Protein AF-A0A959KPF7-F1 (afdb_monomer)

Foldseek 3Di:
DDDDDDDDPDPPVPDDPDALQVVVVHHFQDADPLPDPQFPSWTQHNVRHTGGHGADPQPQPDGPVRDQAPNAHDFQCADPPVDPVDPRWGQHSVRDTDDALQNVVSHHFFDADPQPDPQFPRWTQHNVRHTGGDGAQQQPQPDGPRRAPDNHDHHPPDDDD

Sequence (161 aa):
AATLAPEICVEYDLDPPVFDCPLLFANIGDPCDDGDPCTTNDVVQADCSCAGTFQDSDSDGTCDVLDVCPGSPEPGMPCDDGNPGTTGETVQPDCSCALYDCPVLQLDIGDPCDDGDPCTINDVVQANCNCAGTLQDSDGDGVCDADDLCPGGPEPGTPCD

Structure (mmCIF, N/CA/C/O backbone):
data_AF-A0A959KPF7-F1
#
_entry.id   AF-A0A959KPF7-F1
#
loop_
_atom_site.group_PDB
_atom_site.id
_atom_site.type_symbol
_atom_site.label_atom_id
_atom_site.label_alt_id
_atom_site.label_comp_id
_atom_site.label_asym_id
_atom_site.label_entity_id
_atom_site.label_seq_id
_atom_site.pdbx_PDB_ins_code
_atom_site.Cartn_x
_atom_site.Cartn_y
_atom_site.Cartn_z
_atom_site.occupancy
_atom_site.B_iso_or_equiv
_atom_site.auth_seq_id
_atom_site.auth_comp_id
_atom_site.auth_asym_id
_atom_site.auth_atom_id
_atom_site.pdbx_PDB_model_num
ATOM 1 N N . ALA A 1 1 ? 17.327 11.663 -90.878 1.00 48.88 1 ALA A N 1
ATOM 2 C CA . ALA A 1 1 ? 17.910 12.230 -89.650 1.00 48.88 1 ALA A CA 1
ATOM 3 C C . ALA A 1 1 ? 17.064 11.750 -88.481 1.00 48.88 1 ALA A C 1
ATOM 5 O O . ALA A 1 1 ? 15.945 12.217 -88.335 1.00 48.88 1 ALA A O 1
ATOM 6 N N . ALA A 1 2 ? 17.537 10.741 -87.750 1.00 49.94 2 ALA A N 1
ATOM 7 C CA . ALA A 1 2 ? 16.908 10.281 -86.517 1.00 49.94 2 ALA A CA 1
ATOM 8 C C . ALA A 1 2 ? 17.754 10.834 -85.369 1.00 49.94 2 ALA A C 1
ATOM 10 O O . ALA A 1 2 ? 18.914 10.457 -85.220 1.00 49.94 2 ALA A O 1
ATOM 11 N N . THR A 1 3 ? 17.216 11.808 -84.643 1.00 54.91 3 THR A N 1
ATOM 12 C CA . THR A 1 3 ? 17.849 12.371 -83.451 1.00 54.91 3 THR A CA 1
ATOM 13 C C . THR A 1 3 ? 17.470 11.482 -82.273 1.00 54.91 3 THR A C 1
ATOM 15 O O . THR A 1 3 ? 16.307 11.459 -81.875 1.00 54.91 3 THR A O 1
ATOM 18 N N . LEU A 1 4 ? 18.428 10.710 -81.762 1.00 60.56 4 LEU A N 1
ATOM 19 C CA . LEU A 1 4 ? 18.267 9.949 -80.525 1.00 60.56 4 LEU A CA 1
ATOM 20 C C . LEU A 1 4 ? 18.189 10.936 -79.352 1.00 60.56 4 LEU A C 1
ATOM 22 O O . LEU A 1 4 ? 19.038 11.820 -79.231 1.00 60.56 4 LEU A O 1
ATOM 26 N N . ALA A 1 5 ? 17.143 10.812 -78.535 1.00 65.88 5 ALA A N 1
ATOM 27 C CA . ALA A 1 5 ? 17.029 11.517 -77.262 1.00 65.88 5 ALA A CA 1
ATOM 28 C C . ALA A 1 5 ? 18.100 10.994 -76.281 1.00 65.88 5 ALA A C 1
ATOM 30 O O . ALA A 1 5 ? 18.495 9.832 -76.400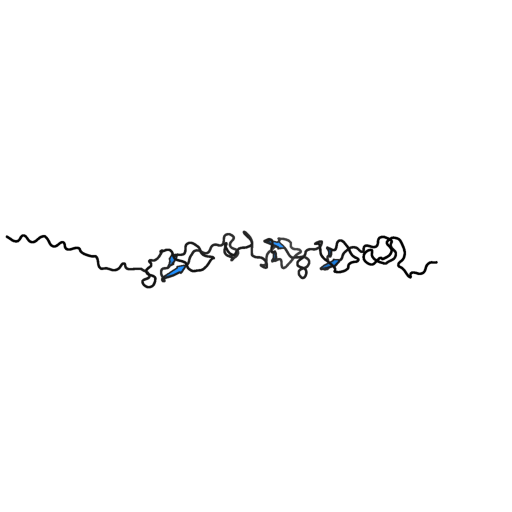 1.00 65.88 5 ALA A O 1
ATOM 31 N N . PRO A 1 6 ? 18.591 11.819 -75.338 1.00 67.38 6 PRO A N 1
ATOM 32 C CA . PRO A 1 6 ? 19.617 11.389 -74.397 1.00 67.38 6 PRO A CA 1
ATOM 33 C C . PRO A 1 6 ? 19.038 10.349 -73.431 1.00 67.38 6 PRO A C 1
ATOM 35 O O . PRO A 1 6 ? 17.998 10.588 -72.816 1.00 67.38 6 PRO A O 1
ATOM 38 N N . GLU A 1 7 ? 19.707 9.203 -73.296 1.00 68.69 7 GLU A N 1
ATOM 39 C CA . GLU A 1 7 ? 19.420 8.257 -72.219 1.00 68.69 7 GLU A CA 1
ATOM 40 C C . GLU A 1 7 ? 19.822 8.898 -70.887 1.00 68.69 7 GLU A C 1
ATOM 42 O O . GLU A 1 7 ? 20.990 9.204 -70.646 1.00 68.69 7 GLU A O 1
ATOM 47 N N . ILE A 1 8 ? 18.827 9.155 -70.040 1.00 69.62 8 ILE A N 1
ATOM 48 C CA . ILE A 1 8 ? 19.036 9.545 -68.649 1.00 69.62 8 ILE A CA 1
ATOM 49 C C . ILE A 1 8 ? 19.412 8.272 -67.887 1.00 69.62 8 ILE A C 1
ATOM 51 O O . ILE A 1 8 ? 18.564 7.410 -67.658 1.00 69.62 8 ILE A O 1
ATOM 55 N N . CYS A 1 9 ? 20.677 8.161 -67.487 1.00 62.31 9 CYS A N 1
ATOM 56 C CA . CYS A 1 9 ? 21.100 7.202 -66.474 1.00 62.31 9 CYS A CA 1
ATOM 57 C C . CYS A 1 9 ? 20.608 7.712 -65.116 1.00 62.31 9 CYS A C 1
ATOM 59 O O . CYS A 1 9 ? 21.180 8.648 -64.560 1.00 62.31 9 CYS A O 1
ATOM 61 N N . VAL A 1 10 ? 19.525 7.135 -64.601 1.00 69.75 10 VAL A N 1
ATOM 62 C CA . VAL A 1 10 ? 19.167 7.291 -63.190 1.00 69.75 10 VAL A CA 1
ATOM 63 C C . VAL A 1 10 ? 19.976 6.239 -62.435 1.00 69.75 10 VAL A C 1
ATOM 65 O O . VAL A 1 10 ? 19.695 5.048 -62.561 1.00 69.75 10 VAL A O 1
ATOM 68 N N . GLU A 1 11 ? 21.016 6.652 -61.710 1.00 70.19 11 GLU A N 1
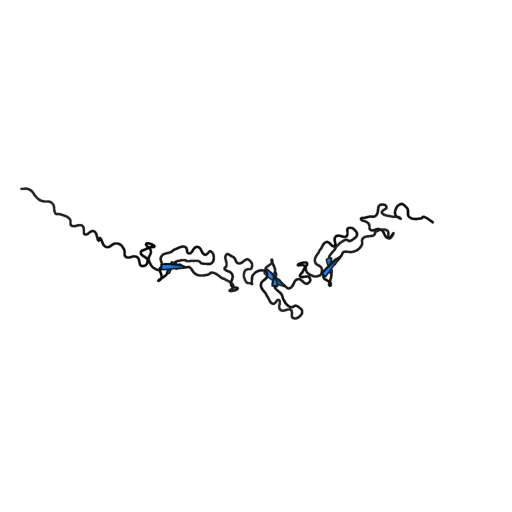ATOM 69 C CA . GLU A 1 11 ? 21.603 5.812 -60.661 1.00 70.19 11 GLU A CA 1
ATOM 70 C C . GLU A 1 11 ? 20.544 5.676 -59.567 1.00 70.19 11 GLU A C 1
ATOM 72 O O . GLU A 1 11 ? 20.315 6.585 -58.772 1.00 70.19 11 GLU A O 1
ATOM 77 N N . TYR A 1 12 ? 19.823 4.559 -59.590 1.00 65.00 12 TYR A N 1
ATOM 78 C CA . TYR A 1 12 ? 19.126 4.097 -58.405 1.00 65.00 12 TYR A CA 1
ATOM 79 C C . TYR A 1 12 ? 20.212 3.567 -57.480 1.00 65.00 12 TYR A C 1
ATOM 81 O O . TYR A 1 12 ? 20.865 2.580 -57.809 1.00 65.00 12 TYR A O 1
ATOM 89 N N . ASP A 1 13 ? 20.446 4.266 -56.377 1.00 69.69 13 ASP A N 1
ATOM 90 C CA . ASP A 1 13 ? 21.281 3.769 -55.292 1.00 69.69 13 ASP A CA 1
ATOM 91 C C . ASP A 1 13 ? 20.597 2.507 -54.735 1.00 69.69 13 ASP A C 1
ATOM 93 O O . ASP A 1 13 ? 19.528 2.581 -54.125 1.00 69.69 13 ASP A O 1
ATOM 97 N N . LEU A 1 14 ? 21.112 1.334 -55.117 1.00 67.56 14 LEU A N 1
ATOM 98 C CA . LEU A 1 14 ? 20.533 0.020 -54.812 1.00 67.56 14 LEU A CA 1
ATOM 99 C C . LEU A 1 14 ? 21.043 -0.544 -53.484 1.00 67.56 14 LEU A C 1
ATOM 101 O O . LEU A 1 14 ? 20.737 -1.697 -53.173 1.00 67.56 14 LEU A O 1
ATOM 105 N N . ASP A 1 15 ? 21.802 0.231 -52.712 1.00 74.56 15 ASP A N 1
ATOM 106 C CA . ASP A 1 15 ? 22.256 -0.209 -51.405 1.00 74.56 15 ASP A CA 1
ATOM 107 C C . ASP A 1 15 ? 21.070 -0.127 -50.426 1.00 74.56 15 ASP A C 1
ATOM 109 O O . ASP A 1 15 ? 20.569 0.965 -50.134 1.00 74.56 15 ASP A O 1
ATOM 113 N N . PRO A 1 16 ? 20.541 -1.272 -49.944 1.00 72.69 16 PRO A N 1
ATOM 114 C CA . PRO A 1 16 ? 19.477 -1.246 -48.955 1.00 72.69 16 PRO A CA 1
ATOM 115 C C . PRO A 1 16 ? 19.987 -0.521 -47.702 1.00 72.69 16 PRO A C 1
ATOM 117 O O . PRO A 1 16 ? 21.151 -0.712 -47.333 1.00 72.69 16 PRO A O 1
ATOM 120 N N . PRO A 1 17 ? 19.147 0.288 -47.029 1.00 74.94 17 PRO A N 1
ATOM 121 C CA . PRO A 1 17 ? 19.550 0.952 -45.797 1.00 74.94 17 PRO A CA 1
ATOM 122 C C . PRO A 1 17 ? 20.068 -0.099 -44.809 1.00 74.94 17 PRO A C 1
ATOM 124 O O . PRO A 1 17 ? 19.380 -1.075 -44.500 1.00 74.94 17 PRO A O 1
ATOM 127 N N . VAL A 1 18 ? 21.317 0.069 -44.374 1.00 85.56 18 VAL A N 1
ATOM 128 C CA . VAL A 1 18 ? 21.953 -0.826 -43.407 1.00 85.56 18 VAL A CA 1
ATOM 129 C C . VAL A 1 18 ? 21.407 -0.466 -42.034 1.00 85.56 18 VAL A C 1
ATOM 131 O O . VAL A 1 18 ? 21.762 0.569 -41.484 1.00 85.56 18 VAL A O 1
ATOM 134 N N . PHE A 1 19 ? 20.523 -1.310 -41.513 1.00 91.94 19 PHE A N 1
ATOM 135 C CA . PHE A 1 19 ? 20.031 -1.217 -40.143 1.00 91.94 19 PHE A CA 1
ATOM 136 C C . PHE A 1 19 ? 21.042 -1.834 -39.179 1.00 91.94 19 PHE A C 1
ATOM 138 O O . PHE A 1 19 ? 21.556 -2.924 -39.450 1.00 91.94 19 PHE A O 1
ATOM 145 N N . ASP A 1 20 ? 21.267 -1.189 -38.034 1.00 93.88 20 ASP A N 1
ATOM 146 C CA . ASP A 1 20 ? 22.080 -1.764 -36.952 1.00 93.88 20 ASP A CA 1
ATOM 147 C C . ASP A 1 20 ? 21.480 -3.083 -36.438 1.00 93.88 20 ASP A C 1
ATOM 149 O O . ASP A 1 20 ? 22.210 -4.007 -36.076 1.00 93.88 20 ASP A O 1
ATOM 153 N N . CYS A 1 21 ? 20.144 -3.195 -36.488 1.00 94.81 21 CYS A N 1
ATOM 154 C CA . CYS A 1 21 ? 19.374 -4.374 -36.106 1.00 94.81 21 CYS A CA 1
ATOM 155 C C . CYS A 1 21 ? 18.547 -4.907 -37.292 1.00 94.81 21 CYS A C 1
ATOM 157 O O . CYS A 1 21 ? 17.342 -4.651 -37.389 1.00 94.81 21 CYS A O 1
ATOM 159 N N . PRO A 1 22 ? 19.157 -5.702 -38.199 1.00 91.81 22 PRO A N 1
ATOM 160 C CA . PRO A 1 22 ? 18.532 -6.103 -39.463 1.00 91.81 22 PRO A CA 1
ATOM 161 C C . PRO A 1 22 ? 17.240 -6.910 -39.320 1.00 91.81 22 PRO A C 1
ATOM 163 O O . PRO A 1 22 ? 16.378 -6.841 -40.189 1.00 91.81 22 PRO A O 1
ATOM 166 N N . LEU A 1 23 ? 17.099 -7.686 -38.239 1.00 91.25 23 LEU A N 1
ATOM 167 C CA . LEU A 1 23 ? 15.901 -8.496 -37.991 1.00 91.25 23 LEU A CA 1
ATOM 168 C C . LEU A 1 23 ? 14.712 -7.668 -37.484 1.00 91.25 23 LEU A C 1
ATOM 170 O O . LEU A 1 23 ? 13.573 -8.101 -37.644 1.00 91.25 23 LEU A O 1
ATOM 174 N N . LEU A 1 24 ? 14.974 -6.500 -36.891 1.00 90.62 24 LEU A N 1
ATOM 175 C CA . LEU A 1 24 ? 13.954 -5.560 -36.418 1.00 90.62 24 LEU A CA 1
ATOM 176 C C . LEU A 1 24 ? 13.645 -4.471 -37.454 1.00 90.62 24 LEU A C 1
ATOM 178 O O . LEU A 1 24 ? 12.668 -3.750 -37.286 1.00 90.62 24 LEU A O 1
ATOM 182 N N . PHE A 1 25 ? 14.457 -4.354 -38.513 1.00 92.81 25 PHE A N 1
ATOM 183 C CA . PHE A 1 25 ? 14.430 -3.218 -39.443 1.00 92.81 25 PHE A CA 1
ATOM 184 C C . PHE A 1 25 ? 14.516 -1.867 -38.706 1.00 92.81 25 PHE A C 1
ATOM 186 O O . PHE A 1 25 ? 13.806 -0.923 -39.047 1.00 92.81 25 PHE A O 1
ATOM 193 N N . ALA A 1 26 ? 15.377 -1.803 -37.682 1.00 94.69 26 ALA A N 1
ATOM 194 C CA . ALA A 1 26 ? 15.554 -0.651 -36.797 1.00 94.69 26 ALA A CA 1
ATOM 195 C C . ALA A 1 26 ? 17.044 -0.353 -36.545 1.00 94.69 26 ALA A C 1
ATOM 197 O O . ALA A 1 26 ? 17.903 -1.231 -36.690 1.00 94.69 26 ALA A O 1
ATOM 198 N N . ASN A 1 27 ? 17.344 0.887 -36.174 1.00 95.56 27 ASN A N 1
ATOM 199 C CA . ASN A 1 27 ? 18.671 1.374 -35.800 1.00 95.56 27 ASN A CA 1
ATOM 200 C C . ASN A 1 27 ? 18.789 1.518 -34.282 1.00 95.56 27 ASN A C 1
ATOM 202 O O . ASN A 1 27 ? 17.786 1.603 -33.574 1.00 95.56 27 ASN A O 1
ATOM 206 N N . ILE A 1 28 ? 20.020 1.584 -33.777 1.00 96.44 28 ILE A N 1
ATOM 207 C CA . ILE A 1 28 ? 20.255 1.841 -32.352 1.00 96.44 28 ILE A CA 1
ATOM 208 C C . ILE A 1 28 ? 19.729 3.238 -31.999 1.00 96.44 28 ILE A C 1
ATOM 210 O O . ILE A 1 28 ? 20.048 4.223 -32.667 1.00 96.44 28 ILE A O 1
ATOM 214 N N . GLY A 1 29 ? 18.949 3.325 -30.922 1.00 95.50 29 GLY A N 1
ATOM 215 C CA . GLY A 1 29 ? 18.287 4.558 -30.496 1.00 95.50 29 GLY A CA 1
ATOM 216 C C . GLY A 1 29 ? 16.921 4.806 -31.140 1.00 95.50 29 GLY A C 1
ATOM 217 O O . GLY A 1 29 ? 16.263 5.776 -30.761 1.00 95.50 29 GLY A O 1
ATOM 218 N N . ASP A 1 30 ? 16.474 3.956 -32.072 1.00 97.44 30 ASP A N 1
ATOM 219 C CA . ASP A 1 30 ? 15.097 4.022 -32.564 1.00 97.44 30 ASP A CA 1
ATOM 220 C C . ASP A 1 30 ? 14.117 3.693 -31.422 1.00 97.44 30 ASP A C 1
ATOM 222 O O . ASP A 1 30 ? 14.420 2.822 -30.596 1.00 97.44 30 ASP A O 1
ATOM 226 N N . PRO A 1 31 ? 12.951 4.367 -31.360 1.00 97.31 31 PRO A N 1
ATOM 227 C CA . PRO A 1 31 ? 11.941 4.077 -30.355 1.00 97.31 31 PRO A CA 1
ATOM 228 C C . PRO A 1 31 ? 11.380 2.670 -30.560 1.00 97.31 31 PRO A C 1
ATOM 230 O O . PRO A 1 31 ? 11.084 2.258 -31.686 1.00 97.31 31 PRO A O 1
ATOM 233 N N . CYS A 1 32 ? 11.197 1.953 -29.462 1.00 97.56 32 CYS A N 1
ATOM 234 C CA . CYS A 1 32 ? 10.562 0.642 -29.435 1.00 97.56 32 CYS A CA 1
ATOM 235 C C . CYS A 1 32 ? 9.625 0.542 -28.216 1.00 97.56 32 CYS A C 1
ATOM 237 O O . CYS A 1 32 ? 9.324 1.561 -27.605 1.00 97.56 32 CYS A O 1
ATOM 239 N N . ASP A 1 33 ? 9.086 -0.644 -27.944 1.00 95.94 33 ASP A N 1
ATOM 240 C CA . ASP A 1 33 ? 8.264 -0.952 -26.766 1.00 95.94 33 ASP A CA 1
ATOM 241 C C . ASP A 1 33 ? 8.794 -2.280 -26.210 1.00 95.94 33 ASP A C 1
ATOM 243 O O . ASP A 1 33 ? 8.802 -3.288 -26.933 1.00 95.94 33 ASP A O 1
ATOM 247 N N . ASP A 1 34 ? 9.341 -2.262 -24.993 1.00 95.94 34 ASP A N 1
ATOM 248 C CA . ASP A 1 34 ? 9.881 -3.461 -24.336 1.00 95.94 34 ASP A CA 1
ATOM 249 C C . ASP A 1 34 ? 8.793 -4.275 -23.605 1.00 95.94 34 ASP A C 1
ATOM 251 O O . ASP A 1 34 ? 9.036 -5.413 -23.187 1.00 95.94 34 ASP A O 1
ATOM 255 N N . GLY A 1 35 ? 7.570 -3.738 -23.545 1.00 96.06 35 GLY A N 1
ATOM 256 C CA . GLY A 1 35 ? 6.406 -4.319 -22.892 1.00 96.06 35 GLY A CA 1
ATOM 257 C C . GLY A 1 35 ? 6.420 -4.222 -21.366 1.00 96.06 35 GLY A C 1
ATOM 258 O O . GLY A 1 35 ? 5.501 -4.759 -20.738 1.00 96.06 35 GLY A O 1
ATOM 259 N N . ASP A 1 36 ? 7.429 -3.587 -20.766 1.00 96.44 36 ASP A N 1
ATOM 260 C CA . ASP A 1 36 ? 7.514 -3.361 -19.329 1.00 96.44 36 ASP A CA 1
ATOM 261 C C . ASP A 1 36 ? 6.810 -2.038 -18.970 1.00 96.44 36 ASP A C 1
ATOM 263 O O . ASP A 1 36 ? 7.212 -0.964 -19.408 1.00 96.44 36 ASP A O 1
ATOM 267 N N . PRO A 1 37 ? 5.732 -2.058 -18.165 1.00 96.56 37 PRO A N 1
ATOM 268 C CA . PRO A 1 37 ? 5.059 -0.824 -17.769 1.00 96.56 37 PRO A CA 1
ATOM 269 C C . PRO A 1 37 ? 5.929 0.080 -16.878 1.00 96.56 37 PRO A C 1
ATOM 271 O O . PRO A 1 37 ? 5.621 1.264 -16.745 1.00 96.56 37 PRO A O 1
ATOM 274 N N . CYS A 1 38 ? 6.981 -0.455 -16.251 1.00 97.06 38 CYS A N 1
ATOM 275 C CA . CYS A 1 38 ? 7.858 0.287 -15.350 1.00 97.06 38 CYS A CA 1
ATOM 276 C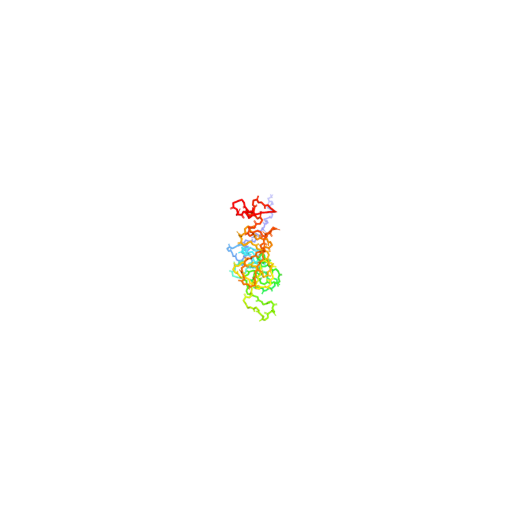 C . CYS A 1 38 ? 8.935 1.117 -16.068 1.00 97.06 38 CYS A C 1
ATOM 278 O O . CYS A 1 38 ? 9.649 1.888 -15.416 1.00 97.06 38 CYS A O 1
ATOM 280 N N . THR A 1 39 ? 9.094 0.966 -17.383 1.00 97.00 39 THR A N 1
ATOM 281 C CA . THR A 1 39 ? 10.086 1.688 -18.181 1.00 97.00 39 THR A CA 1
ATOM 282 C C . THR A 1 39 ? 9.435 2.781 -19.029 1.00 97.00 39 THR A C 1
ATOM 284 O O . THR A 1 39 ? 8.255 2.755 -19.374 1.00 97.00 39 THR A O 1
ATOM 287 N N . THR A 1 40 ? 10.205 3.834 -19.314 1.00 97.00 40 THR A N 1
ATOM 288 C CA . THR A 1 40 ? 9.821 4.865 -20.286 1.00 97.00 40 THR A CA 1
ATOM 289 C C . THR A 1 40 ? 10.969 5.172 -21.237 1.00 97.00 40 THR A C 1
ATOM 291 O O . THR A 1 40 ? 12.140 4.974 -20.907 1.00 97.00 40 THR A O 1
ATOM 294 N N . ASN A 1 41 ? 10.640 5.769 -22.387 1.00 96.62 41 ASN A N 1
ATOM 295 C CA . ASN A 1 41 ? 11.601 6.124 -23.435 1.00 96.62 41 ASN A CA 1
ATOM 296 C C . ASN A 1 41 ? 12.387 4.909 -23.951 1.00 96.62 41 ASN A C 1
ATOM 298 O O . ASN A 1 41 ? 13.613 4.965 -24.062 1.00 96.62 41 ASN A O 1
ATOM 302 N N . ASP A 1 42 ? 11.677 3.827 -24.256 1.00 98.31 42 ASP A N 1
ATOM 303 C CA . ASP A 1 42 ? 12.291 2.587 -24.709 1.00 98.31 42 ASP A CA 1
ATOM 304 C C . ASP A 1 42 ? 12.967 2.773 -26.062 1.00 98.31 42 ASP A C 1
ATOM 306 O O . ASP A 1 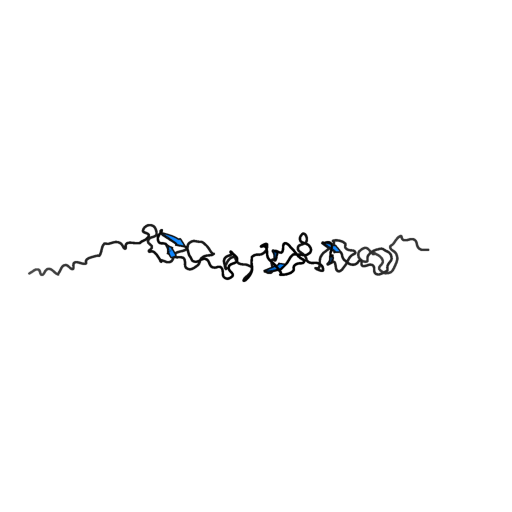42 ? 12.405 3.337 -27.011 1.00 98.31 42 ASP A O 1
ATOM 310 N N . VAL A 1 43 ? 14.204 2.292 -26.141 1.00 98.12 43 VAL A N 1
ATOM 311 C CA . VAL A 1 43 ? 15.041 2.412 -27.329 1.00 98.12 43 VAL A CA 1
ATOM 312 C C . VAL A 1 43 ? 15.714 1.095 -27.672 1.00 98.12 43 VAL A C 1
ATOM 314 O O . VAL A 1 43 ? 16.031 0.272 -26.810 1.00 98.12 43 VAL A O 1
ATOM 317 N N . VAL A 1 44 ? 15.971 0.914 -28.966 1.00 97.94 44 VAL A N 1
ATOM 318 C CA . VAL A 1 44 ? 16.763 -0.211 -29.457 1.00 97.94 44 VAL A CA 1
ATOM 319 C C . VAL A 1 44 ? 18.205 -0.060 -28.970 1.00 97.94 44 VAL A C 1
ATOM 321 O O . VAL A 1 44 ? 18.880 0.933 -29.260 1.00 97.94 44 VAL A O 1
ATOM 324 N N . GLN A 1 45 ? 18.682 -1.060 -28.235 1.00 97.12 45 GLN A N 1
ATOM 325 C CA . GLN A 1 45 ? 20.024 -1.111 -27.666 1.00 97.12 45 GLN A CA 1
ATOM 326 C C . GLN A 1 45 ? 21.061 -1.649 -28.664 1.00 97.12 45 GLN A C 1
ATOM 328 O O . GLN A 1 45 ? 20.736 -2.172 -29.729 1.00 97.12 45 GLN A O 1
ATOM 333 N N . ALA A 1 46 ? 22.345 -1.568 -28.299 1.00 96.19 46 ALA A N 1
ATOM 334 C CA . ALA A 1 46 ? 23.458 -2.050 -29.126 1.00 96.19 46 ALA A CA 1
ATOM 335 C C . ALA A 1 46 ? 23.445 -3.570 -29.378 1.00 96.19 46 ALA A C 1
ATOM 337 O O . ALA A 1 46 ? 24.084 -4.048 -30.313 1.00 96.19 46 ALA A O 1
ATOM 338 N N . ASP A 1 47 ? 22.740 -4.329 -28.539 1.00 96.44 47 ASP A N 1
ATOM 339 C CA . ASP A 1 47 ? 22.513 -5.765 -28.700 1.00 96.44 47 ASP A CA 1
ATOM 340 C C . ASP A 1 47 ? 21.175 -6.091 -29.391 1.00 96.44 47 ASP A C 1
ATOM 342 O O . ASP A 1 47 ? 20.783 -7.257 -29.456 1.00 96.44 47 ASP A O 1
ATOM 346 N N . CYS A 1 48 ? 20.491 -5.074 -29.926 1.00 96.12 48 CYS A N 1
ATOM 347 C CA . CYS A 1 48 ? 19.181 -5.156 -30.567 1.00 96.12 48 CYS A CA 1
ATOM 348 C C . CYS A 1 48 ? 18.021 -5.581 -29.659 1.00 96.12 48 CYS A C 1
ATOM 350 O O . CYS A 1 48 ? 16.945 -5.906 -30.167 1.00 96.12 48 CYS A O 1
ATOM 352 N N . SER A 1 49 ? 18.204 -5.569 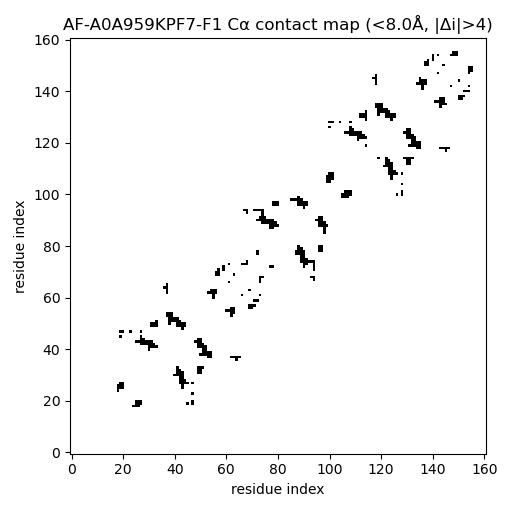-28.337 1.00 96.69 49 SER A N 1
ATOM 353 C CA . SER A 1 49 ? 17.079 -5.606 -27.404 1.00 96.69 49 SER A CA 1
ATOM 354 C C . SER A 1 49 ? 16.356 -4.255 -27.371 1.00 96.69 49 SER A C 1
ATOM 356 O O . SER A 1 49 ? 16.914 -3.230 -27.767 1.00 96.69 49 SER A O 1
ATOM 358 N N . CYS A 1 50 ? 15.108 -4.260 -26.912 1.00 97.81 50 CYS A N 1
ATOM 359 C CA . CYS A 1 50 ? 14.394 -3.045 -26.546 1.00 97.81 50 CYS A CA 1
ATOM 360 C C . CYS A 1 50 ? 14.460 -2.899 -25.026 1.00 97.81 50 CYS A C 1
ATOM 362 O O . CYS A 1 50 ? 14.224 -3.886 -24.328 1.00 97.81 50 CYS A O 1
ATOM 364 N N . ALA A 1 51 ? 14.819 -1.718 -24.534 1.00 97.94 51 ALA A N 1
ATOM 365 C CA . ALA A 1 51 ? 14.725 -1.400 -23.115 1.00 97.94 51 ALA A CA 1
ATOM 366 C C . ALA A 1 51 ? 14.525 0.100 -22.911 1.00 97.94 51 ALA A C 1
ATOM 368 O O . ALA A 1 51 ? 15.084 0.908 -23.662 1.00 97.94 51 ALA A O 1
ATOM 369 N N . GLY A 1 52 ? 13.783 0.463 -21.870 1.00 96.50 52 GLY A N 1
ATOM 370 C CA . GLY A 1 52 ? 13.643 1.845 -21.423 1.00 96.50 52 GLY A CA 1
ATOM 371 C C . GLY A 1 52 ? 14.354 2.178 -20.117 1.00 96.50 52 GLY A C 1
ATOM 372 O O . GLY A 1 52 ? 15.230 1.473 -19.615 1.00 96.50 52 GLY A O 1
ATOM 373 N N . THR A 1 53 ? 13.980 3.334 -19.579 1.00 96.00 53 THR A N 1
ATOM 374 C CA . THR A 1 53 ? 14.463 3.863 -18.303 1.00 96.00 53 THR A CA 1
ATOM 375 C C . THR A 1 53 ? 13.443 3.555 -17.219 1.00 96.00 53 THR A C 1
ATOM 377 O O . THR A 1 53 ? 12.316 4.042 -17.298 1.00 96.00 53 THR A O 1
ATOM 380 N N . PHE A 1 54 ? 13.843 2.798 -16.199 1.00 96.38 54 PHE A N 1
ATOM 381 C CA . PHE A 1 54 ? 13.014 2.517 -15.025 1.00 96.38 54 PHE A CA 1
ATOM 382 C C . PHE A 1 54 ? 12.616 3.814 -14.305 1.00 96.38 54 PHE A C 1
ATOM 384 O O . PHE A 1 54 ? 13.470 4.684 -14.105 1.00 96.38 54 PHE A O 1
ATOM 391 N N . GLN A 1 55 ? 11.334 3.960 -13.971 1.00 97.06 55 GLN A N 1
ATOM 392 C CA . GLN A 1 55 ? 10.803 5.116 -13.242 1.00 97.06 55 GLN A CA 1
ATOM 393 C C . GLN A 1 55 ? 10.438 4.708 -11.818 1.00 97.06 55 GLN A C 1
ATOM 395 O O . GLN A 1 55 ? 9.580 3.852 -11.641 1.00 97.06 55 GLN A O 1
ATOM 400 N N . ASP A 1 56 ? 11.100 5.320 -10.843 1.00 96.19 56 ASP A N 1
ATOM 401 C CA . ASP A 1 56 ? 10.902 5.104 -9.409 1.00 96.19 56 ASP A CA 1
ATOM 402 C C . ASP A 1 56 ? 11.300 6.406 -8.696 1.00 96.19 56 ASP A C 1
ATOM 404 O O . ASP A 1 56 ? 12.481 6.763 -8.577 1.00 96.19 56 ASP A O 1
ATOM 408 N N . SER A 1 57 ? 10.281 7.197 -8.378 1.00 96.06 57 SER A N 1
ATOM 409 C CA . SER A 1 57 ? 10.401 8.582 -7.937 1.00 96.06 57 SER A CA 1
ATOM 410 C C . SER A 1 57 ? 10.902 8.713 -6.501 1.00 96.06 57 SER A C 1
ATOM 412 O O . SER A 1 57 ? 11.527 9.729 -6.175 1.00 96.06 57 SER A O 1
ATOM 414 N N . ASP A 1 58 ? 10.653 7.723 -5.647 1.00 93.94 58 ASP A N 1
ATOM 415 C CA . ASP A 1 58 ? 11.031 7.734 -4.232 1.00 93.94 58 ASP A CA 1
ATOM 416 C C . ASP A 1 58 ? 12.090 6.684 -3.856 1.00 93.94 58 ASP A C 1
ATOM 418 O O . ASP A 1 58 ? 12.645 6.740 -2.754 1.00 93.94 58 ASP A O 1
ATOM 422 N N . SER A 1 59 ? 12.504 5.862 -4.823 1.00 94.75 59 SER A N 1
ATOM 423 C CA . SER A 1 59 ? 13.593 4.889 -4.725 1.00 94.75 59 SER A CA 1
ATOM 424 C C . SER A 1 59 ? 13.338 3.772 -3.713 1.00 94.75 59 SER A C 1
ATOM 426 O O . SER A 1 59 ? 14.287 3.304 -3.066 1.00 94.75 59 SER A O 1
ATOM 428 N N . ASP A 1 60 ? 12.085 3.351 -3.559 1.00 91.12 60 ASP A N 1
ATOM 429 C CA . ASP A 1 60 ? 11.701 2.260 -2.662 1.00 91.12 60 ASP A CA 1
ATOM 430 C C . ASP A 1 60 ? 11.770 0.863 -3.318 1.00 91.12 60 ASP A C 1
ATOM 432 O O . ASP A 1 60 ? 11.802 -0.158 -2.619 1.00 91.12 60 ASP A O 1
ATOM 436 N N . GLY A 1 61 ? 11.936 0.820 -4.645 1.00 92.19 61 GLY A N 1
ATOM 437 C CA . GLY A 1 61 ? 12.056 -0.397 -5.440 1.00 92.19 61 GLY A CA 1
ATOM 438 C C . GLY A 1 61 ? 10.803 -0.773 -6.231 1.00 92.19 61 GLY A C 1
ATOM 439 O O . GLY A 1 61 ? 10.862 -1.752 -6.989 1.00 92.19 61 GLY A O 1
ATOM 440 N N . THR A 1 62 ? 9.719 -0.013 -6.113 1.00 94.81 62 THR A N 1
ATOM 441 C CA . THR A 1 62 ? 8.517 -0.158 -6.931 1.00 94.81 62 THR A CA 1
ATOM 442 C C . THR A 1 62 ? 8.424 0.979 -7.931 1.00 94.81 62 THR A C 1
ATOM 444 O O . THR A 1 62 ? 8.788 2.119 -7.680 1.00 94.81 62 THR A O 1
ATOM 447 N N . CYS A 1 63 ? 7.993 0.654 -9.146 1.00 96.50 63 CYS A N 1
ATOM 448 C CA . CYS A 1 63 ? 7.950 1.651 -10.199 1.00 96.50 63 CYS A CA 1
ATOM 449 C C . CYS A 1 63 ? 6.717 2.550 -10.083 1.00 96.50 63 CYS A C 1
ATOM 451 O O . CYS A 1 63 ? 5.641 2.067 -9.736 1.00 96.50 63 CYS A O 1
ATOM 453 N N . ASP A 1 64 ? 6.834 3.811 -10.505 1.00 95.75 64 ASP A N 1
ATOM 454 C CA . ASP A 1 64 ? 5.807 4.859 -10.346 1.00 95.75 64 ASP A CA 1
ATOM 455 C C . ASP A 1 64 ? 4.387 4.455 -10.797 1.00 95.75 64 ASP A C 1
ATOM 457 O O . ASP A 1 64 ? 3.388 4.971 -10.302 1.00 95.75 64 ASP A O 1
ATOM 461 N N . VAL A 1 65 ? 4.264 3.569 -11.794 1.00 95.69 65 VAL A N 1
ATOM 462 C CA . VAL A 1 65 ? 2.958 3.122 -12.316 1.00 95.69 65 VAL A CA 1
ATOM 463 C C . VAL A 1 65 ? 2.310 2.018 -11.471 1.00 95.69 65 VAL A C 1
ATOM 465 O O . VAL A 1 65 ? 1.097 1.811 -11.557 1.00 95.69 65 VAL A O 1
ATOM 468 N N . LEU A 1 66 ? 3.110 1.288 -10.693 1.00 95.25 66 LEU A N 1
ATOM 469 C CA . LEU A 1 66 ? 2.672 0.252 -9.755 1.00 95.25 66 LEU A CA 1
ATOM 470 C C . LEU A 1 66 ? 2.719 0.729 -8.297 1.00 95.25 66 LEU A C 1
ATOM 472 O O . LEU A 1 66 ? 2.166 0.046 -7.436 1.00 95.25 66 LEU A O 1
ATOM 476 N N . ASP A 1 67 ? 3.339 1.880 -8.052 1.00 95.81 67 ASP A N 1
ATOM 477 C CA . ASP A 1 67 ? 3.445 2.526 -6.754 1.00 95.81 67 ASP A CA 1
ATOM 478 C C . ASP A 1 67 ? 2.059 2.994 -6.269 1.00 95.81 67 ASP A C 1
ATOM 480 O O . ASP A 1 67 ? 1.344 3.776 -6.910 1.00 95.81 67 ASP A O 1
ATOM 484 N N . VAL A 1 68 ? 1.658 2.448 -5.121 1.00 95.25 68 VAL A N 1
ATOM 485 C CA . VAL A 1 68 ? 0.419 2.803 -4.417 1.00 95.25 68 VAL A CA 1
ATOM 486 C C . VAL A 1 68 ? 0.670 3.892 -3.368 1.00 95.25 68 VAL A C 1
ATOM 488 O O . VAL A 1 68 ? -0.268 4.605 -3.000 1.00 95.25 68 VAL A O 1
ATOM 491 N N . CYS A 1 69 ? 1.911 4.033 -2.904 1.00 94.69 69 CYS A N 1
ATOM 492 C CA . CYS A 1 69 ? 2.330 4.841 -1.771 1.00 94.69 69 CYS A CA 1
ATOM 493 C C . CYS A 1 69 ? 3.434 5.857 -2.115 1.00 94.69 69 CYS A C 1
ATOM 495 O O . CYS A 1 69 ? 4.542 5.752 -1.606 1.00 94.69 69 CYS A O 1
ATOM 497 N N . PRO A 1 70 ? 3.111 6.961 -2.819 1.00 92.88 70 PRO A N 1
ATOM 498 C CA . PRO A 1 70 ? 4.121 7.919 -3.255 1.00 92.88 70 PRO A CA 1
ATOM 499 C C . PRO A 1 70 ? 4.934 8.519 -2.099 1.00 92.88 70 PRO A C 1
ATOM 501 O O . PRO A 1 70 ? 4.401 9.262 -1.263 1.00 92.88 70 PRO A O 1
ATOM 504 N N . GLY A 1 71 ? 6.244 8.290 -2.105 1.00 90.25 71 GLY A N 1
ATOM 505 C CA . GLY A 1 71 ? 7.184 8.797 -1.106 1.00 90.25 71 GLY A CA 1
ATOM 506 C C . GLY A 1 71 ? 7.453 7.842 0.060 1.00 90.25 71 GLY A C 1
ATOM 507 O O . GLY A 1 71 ? 8.025 8.290 1.063 1.00 90.25 71 GLY A O 1
ATOM 508 N N . SER A 1 72 ? 7.020 6.583 -0.021 1.00 90.38 72 SER A N 1
ATOM 509 C CA . SER A 1 72 ? 7.145 5.587 1.046 1.00 90.38 72 SER A CA 1
ATOM 510 C C . SER A 1 72 ? 6.996 4.152 0.519 1.00 90.38 72 SER A C 1
ATOM 512 O O . SER A 1 72 ? 6.230 3.956 -0.406 1.00 90.38 72 SER A O 1
ATOM 514 N N . PRO A 1 73 ? 7.577 3.141 1.194 1.00 93.69 73 PRO A N 1
ATOM 515 C CA . PRO A 1 73 ? 7.443 1.737 0.789 1.00 93.69 73 PRO A CA 1
ATOM 516 C C . PRO A 1 73 ? 5.994 1.237 0.650 1.00 93.69 73 PRO A C 1
ATOM 518 O O . PRO A 1 73 ? 5.087 1.749 1.306 1.00 93.69 73 PRO A O 1
ATOM 521 N N . GLU A 1 74 ? 5.782 0.144 -0.087 1.00 94.06 74 GLU A N 1
ATOM 522 C CA . GLU A 1 74 ? 4.449 -0.456 -0.259 1.00 94.06 74 GLU A CA 1
ATOM 523 C C . GLU A 1 74 ? 3.823 -1.006 1.026 1.00 94.06 74 GLU A C 1
ATOM 525 O O . GLU A 1 74 ? 4.528 -1.491 1.919 1.00 94.06 74 GLU A O 1
ATOM 530 N N . PRO A 1 75 ? 2.479 -1.115 1.067 1.00 91.75 75 PRO A N 1
ATOM 531 C CA . PRO A 1 75 ? 1.779 -1.809 2.136 1.00 91.75 75 PRO A CA 1
ATOM 532 C C . PRO A 1 75 ? 2.330 -3.223 2.393 1.00 91.75 75 PRO A C 1
ATOM 534 O O . PRO A 1 75 ? 2.456 -4.051 1.488 1.00 91.75 75 PRO A O 1
ATOM 537 N N . GLY A 1 76 ? 2.624 -3.514 3.660 1.00 87.00 76 GLY A N 1
ATOM 538 C CA . GLY A 1 76 ? 3.230 -4.765 4.119 1.00 87.00 76 GLY A CA 1
ATOM 539 C C . GLY A 1 76 ? 4.762 -4.772 4.130 1.00 87.00 76 GLY A C 1
ATOM 540 O O . GLY A 1 76 ? 5.349 -5.711 4.676 1.00 87.00 76 GLY A O 1
ATOM 541 N N . MET A 1 77 ? 5.420 -3.746 3.583 1.00 90.69 77 MET A N 1
ATOM 542 C CA . MET A 1 77 ? 6.870 -3.580 3.694 1.00 90.69 77 MET A CA 1
ATOM 543 C C . MET A 1 77 ? 7.250 -3.125 5.106 1.00 90.69 77 MET A C 1
ATOM 545 O O . MET A 1 77 ? 6.495 -2.376 5.729 1.00 90.69 77 MET A O 1
ATOM 549 N N . PRO A 1 78 ? 8.403 -3.566 5.641 1.00 88.50 78 PRO A N 1
ATOM 550 C CA . PRO A 1 78 ? 8.866 -3.114 6.945 1.00 88.50 78 PRO A CA 1
ATOM 551 C C . PRO A 1 78 ? 9.160 -1.612 6.918 1.00 88.50 78 PRO A C 1
ATOM 553 O O . PRO A 1 78 ? 9.724 -1.099 5.951 1.00 88.50 78 PRO A O 1
ATOM 556 N N . CYS A 1 79 ? 8.835 -0.924 8.004 1.00 89.44 79 CYS A N 1
ATOM 557 C CA . CYS A 1 79 ? 9.112 0.500 8.166 1.00 89.44 79 CYS A CA 1
ATOM 558 C C . CYS A 1 79 ? 9.518 0.809 9.623 1.00 89.44 79 CYS A C 1
ATOM 560 O O . CYS A 1 79 ? 9.584 -0.099 10.445 1.00 89.44 79 CYS A O 1
ATOM 562 N N . ASP A 1 80 ? 9.867 2.061 9.928 1.00 87.19 80 ASP A N 1
ATOM 563 C CA . ASP A 1 80 ? 10.175 2.538 11.287 1.00 87.19 80 ASP A CA 1
ATOM 564 C C . ASP A 1 80 ? 9.396 3.840 11.526 1.00 87.19 80 ASP A C 1
ATOM 566 O O . ASP A 1 80 ? 9.609 4.832 10.823 1.00 87.19 80 ASP A O 1
ATOM 570 N N . ASP A 1 81 ? 8.466 3.831 12.482 1.00 84.12 81 ASP A N 1
ATOM 571 C CA . ASP A 1 81 ? 7.630 4.981 12.852 1.00 84.12 81 ASP A CA 1
ATOM 572 C C . ASP A 1 81 ? 8.344 5.932 13.840 1.00 84.12 81 ASP A C 1
ATOM 574 O O . ASP A 1 81 ? 7.805 6.963 14.256 1.00 84.12 81 ASP A O 1
ATOM 578 N N . GLY A 1 82 ? 9.585 5.602 14.215 1.00 84.25 82 GLY A N 1
ATOM 579 C CA . GLY A 1 82 ? 10.397 6.327 15.181 1.00 84.25 82 GLY A CA 1
ATOM 580 C C . GLY A 1 82 ? 9.985 6.092 16.635 1.00 84.25 82 GLY A C 1
ATOM 581 O O . GLY A 1 82 ? 10.547 6.741 17.529 1.00 84.25 82 GLY A O 1
ATOM 582 N N . ASN A 1 83 ? 9.029 5.196 16.901 1.00 78.75 83 ASN A N 1
ATOM 583 C CA . ASN A 1 83 ? 8.594 4.843 18.240 1.00 78.75 83 ASN A CA 1
ATOM 584 C C . ASN A 1 83 ? 9.400 3.645 18.775 1.00 78.75 83 ASN A C 1
ATOM 586 O O . ASN A 1 83 ? 9.199 2.507 18.370 1.00 78.75 83 ASN A O 1
ATOM 590 N N . PRO A 1 84 ? 10.272 3.837 19.781 1.00 82.00 84 PRO A N 1
ATOM 591 C CA . PRO A 1 84 ? 11.063 2.737 20.334 1.00 82.00 84 PRO A CA 1
A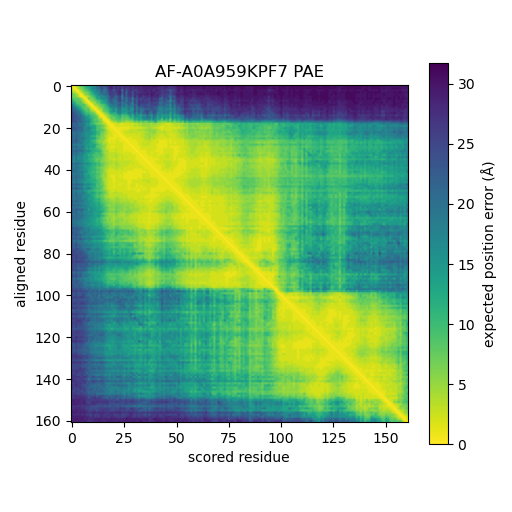TOM 592 C C . PRO A 1 84 ? 10.241 1.727 21.160 1.00 82.00 84 PRO A C 1
ATOM 594 O O . PRO A 1 84 ? 10.808 0.756 21.663 1.00 82.00 84 PRO A O 1
ATOM 597 N N . GLY A 1 85 ? 8.954 1.996 21.407 1.00 74.88 85 GLY A N 1
ATOM 598 C CA . GLY A 1 85 ? 8.051 1.124 22.161 1.00 74.88 85 GLY A CA 1
ATOM 599 C C . GLY A 1 85 ? 7.384 0.037 21.320 1.00 74.88 85 GLY A C 1
ATOM 600 O O . GLY A 1 85 ? 6.816 -0.892 21.895 1.00 74.88 85 GLY A O 1
ATOM 601 N N . THR A 1 86 ? 7.468 0.141 19.998 1.00 75.06 86 THR A N 1
ATOM 602 C CA . THR A 1 86 ? 6.910 -0.811 19.042 1.00 75.06 86 THR A CA 1
ATOM 603 C C . THR A 1 86 ? 8.056 -1.508 18.300 1.00 75.06 86 THR A C 1
ATOM 605 O O . THR A 1 86 ? 9.197 -1.037 18.287 1.00 75.06 86 THR A O 1
ATOM 608 N N . THR A 1 87 ? 7.797 -2.721 17.807 1.00 77.62 87 THR A N 1
ATOM 609 C CA . THR A 1 87 ? 8.723 -3.410 16.900 1.00 77.62 87 THR A CA 1
ATOM 610 C C . THR A 1 87 ? 7.937 -4.179 15.851 1.00 77.62 87 THR A C 1
ATOM 612 O O . THR A 1 87 ? 6.998 -4.892 16.211 1.00 77.62 87 THR A O 1
ATOM 615 N N . GLY A 1 88 ? 8.412 -4.179 14.607 1.00 80.50 88 GLY A N 1
ATOM 616 C CA . GLY A 1 88 ? 7.824 -4.987 13.532 1.00 80.50 88 GLY A CA 1
ATOM 617 C C . GLY A 1 88 ? 6.749 -4.242 12.746 1.00 80.50 88 GLY A C 1
ATOM 618 O O . GLY A 1 88 ? 5.805 -4.859 12.261 1.00 80.50 88 GLY A O 1
ATOM 619 N N . GLU A 1 89 ? 6.901 -2.928 12.657 1.00 87.44 89 GLU A N 1
ATOM 620 C CA . GLU A 1 89 ? 6.054 -1.998 11.934 1.00 87.44 89 GLU A CA 1
ATOM 621 C C . GLU A 1 89 ? 6.059 -2.333 10.444 1.00 87.44 89 GLU A C 1
ATOM 623 O O . GLU A 1 89 ? 7.081 -2.708 9.855 1.00 87.44 89 GLU A O 1
ATOM 628 N N . THR A 1 90 ? 4.897 -2.163 9.829 1.00 89.94 90 THR A N 1
ATOM 629 C CA . THR A 1 90 ? 4.726 -2.325 8.392 1.00 89.94 90 THR A CA 1
ATOM 630 C C . THR A 1 90 ? 4.011 -1.117 7.834 1.00 89.94 90 THR A C 1
ATOM 632 O O . THR A 1 90 ? 3.193 -0.506 8.523 1.00 89.94 90 THR A O 1
ATOM 635 N N . VAL A 1 91 ? 4.273 -0.789 6.574 1.00 90.94 91 VAL A N 1
ATOM 636 C CA . VAL A 1 91 ? 3.456 0.208 5.892 1.00 90.94 91 VAL A CA 1
ATOM 637 C C . VAL A 1 91 ? 2.031 -0.323 5.764 1.00 90.94 91 VAL A C 1
ATOM 639 O O . VAL A 1 91 ? 1.810 -1.487 5.420 1.00 90.94 91 VAL A O 1
ATOM 642 N N . GLN A 1 92 ? 1.064 0.520 6.095 1.00 87.00 92 GLN A N 1
ATOM 643 C CA . GLN A 1 92 ? -0.353 0.196 6.082 1.00 87.00 92 GLN A CA 1
ATOM 644 C C . GLN A 1 92 ? -0.993 0.526 4.725 1.00 87.00 92 GLN A C 1
ATOM 646 O O . GLN A 1 92 ? -0.374 1.194 3.896 1.00 87.00 92 GLN A O 1
ATOM 651 N N . PRO A 1 93 ? -2.236 0.080 4.451 1.00 88.69 93 PRO A N 1
ATOM 652 C CA . PRO A 1 93 ? -2.917 0.378 3.186 1.00 88.69 93 PRO A CA 1
ATOM 653 C C . PRO A 1 93 ? -3.119 1.872 2.893 1.00 88.69 93 PRO A C 1
ATOM 655 O O . PRO A 1 93 ? -3.414 2.232 1.757 1.00 88.69 93 PRO A O 1
ATOM 658 N N . ASP A 1 94 ? -2.995 2.733 3.905 1.00 88.69 94 ASP A N 1
ATOM 659 C CA . ASP A 1 94 ? -3.035 4.193 3.788 1.00 88.69 94 ASP A CA 1
ATOM 660 C C . ASP A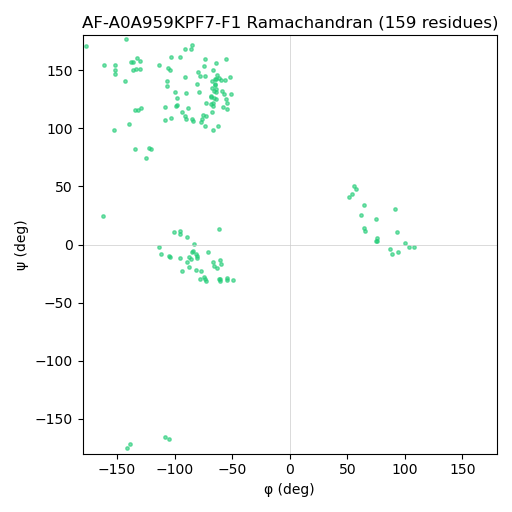 1 94 ? -1.639 4.838 3.678 1.00 88.69 94 ASP A C 1
ATOM 662 O O . ASP A 1 94 ? -1.514 6.058 3.793 1.00 88.69 94 ASP A O 1
ATOM 666 N N . CYS A 1 95 ? -0.601 4.025 3.456 1.00 91.50 95 CYS A N 1
ATOM 667 C CA . CYS A 1 95 ? 0.801 4.423 3.329 1.00 91.50 95 CYS A CA 1
ATOM 668 C C . CYS A 1 95 ? 1.415 5.012 4.607 1.00 91.50 95 CYS A C 1
ATOM 670 O O . CYS A 1 95 ? 2.512 5.571 4.586 1.00 91.50 95 CYS A O 1
ATOM 672 N N . SER A 1 96 ? 0.731 4.886 5.747 1.00 89.56 96 SER A N 1
ATOM 673 C CA . SER A 1 96 ? 1.313 5.223 7.040 1.00 89.56 96 SER A CA 1
ATOM 674 C C . SER A 1 96 ? 2.242 4.110 7.520 1.00 89.56 96 SER A C 1
ATOM 676 O O . SER A 1 96 ? 2.008 2.925 7.279 1.00 89.56 96 SER A O 1
ATOM 678 N N . CYS A 1 97 ? 3.317 4.487 8.209 1.00 87.12 97 CYS A N 1
ATOM 679 C CA . CYS A 1 97 ? 4.142 3.530 8.927 1.00 87.12 97 CYS A CA 1
ATOM 680 C C . CYS A 1 97 ? 3.607 3.379 10.351 1.00 87.12 97 CYS A C 1
ATOM 682 O O . CYS A 1 97 ? 3.743 4.303 11.153 1.00 87.12 97 CYS A O 1
ATOM 684 N N . ALA A 1 98 ? 2.987 2.239 10.645 1.00 81.00 98 ALA A N 1
ATOM 685 C CA . ALA A 1 98 ? 2.450 1.932 11.964 1.00 81.00 98 ALA A CA 1
ATOM 686 C C . ALA A 1 98 ? 2.447 0.418 12.209 1.00 81.00 98 ALA A C 1
ATOM 688 O O . ALA A 1 98 ? 2.374 -0.387 11.278 1.00 81.00 98 ALA A O 1
ATOM 689 N N . LEU A 1 99 ? 2.497 0.016 13.474 1.00 76.19 99 LEU A N 1
ATOM 690 C CA . LEU A 1 99 ? 2.151 -1.336 13.899 1.00 76.19 99 LEU A CA 1
ATOM 691 C C . LEU A 1 99 ? 0.715 -1.294 14.416 1.00 76.19 99 LEU A C 1
ATOM 693 O O . LEU A 1 99 ? 0.470 -0.590 15.389 1.00 76.19 99 LEU A O 1
ATOM 697 N N . TYR A 1 100 ? -0.203 -2.057 13.810 1.00 76.31 100 TYR A N 1
ATOM 698 C CA . TYR A 1 100 ? -1.514 -2.252 14.431 1.00 76.31 100 TYR A CA 1
ATOM 699 C C . TYR A 1 100 ? -1.312 -2.796 15.844 1.00 76.31 100 TYR A C 1
ATOM 701 O O . TYR A 1 100 ? -0.687 -3.855 15.991 1.00 76.31 100 TYR A O 1
ATOM 709 N N . ASP A 1 101 ? -1.867 -2.133 16.863 1.00 78.19 101 ASP A N 1
ATOM 710 C CA . ASP A 1 101 ? -1.770 -2.617 18.252 1.00 78.19 101 ASP A CA 1
ATOM 711 C C . ASP A 1 101 ? -2.282 -4.065 18.371 1.00 78.19 101 ASP A C 1
ATOM 713 O O . ASP A 1 101 ? -1.798 -4.857 19.188 1.00 78.19 101 ASP A O 1
ATOM 717 N N . CYS A 1 102 ? -3.242 -4.424 17.508 1.00 84.06 102 CYS A N 1
ATOM 718 C CA . CYS A 1 102 ? -3.853 -5.740 17.419 1.00 84.06 102 CYS A CA 1
ATOM 719 C C . CYS A 1 102 ? -3.707 -6.354 16.016 1.00 84.06 102 CYS A C 1
ATOM 721 O O . CYS A 1 102 ? -4.658 -6.357 15.228 1.00 84.06 102 CYS A O 1
ATOM 723 N N . PRO A 1 103 ? -2.554 -6.985 15.702 1.00 80.81 103 PRO A N 1
ATOM 724 C CA . PRO A 1 103 ? -2.220 -7.433 14.345 1.00 80.81 103 PRO A CA 1
ATOM 725 C C . PRO A 1 103 ? -3.192 -8.448 13.733 1.00 80.81 103 PRO A C 1
ATOM 727 O O . PRO A 1 103 ? -3.351 -8.494 12.519 1.00 80.81 103 PRO A O 1
ATOM 730 N N . VAL A 1 104 ? -3.842 -9.275 14.561 1.00 83.38 104 VAL A N 1
ATOM 731 C CA . VAL A 1 104 ? -4.834 -10.264 14.096 1.00 83.38 104 VAL A CA 1
ATOM 732 C C . VAL A 1 104 ? -6.143 -9.592 13.675 1.00 83.38 104 VAL A C 1
ATOM 734 O O . VAL A 1 104 ? -6.818 -10.093 12.780 1.00 83.38 104 VAL A O 1
ATOM 737 N N . LEU A 1 105 ? -6.493 -8.473 14.313 1.00 83.56 105 LEU A N 1
ATOM 738 C CA . LEU A 1 105 ? -7.688 -7.695 13.995 1.00 83.56 105 LEU A CA 1
ATOM 739 C C . LEU A 1 105 ? -7.433 -6.658 12.897 1.00 83.56 105 LEU A C 1
ATOM 741 O O . LEU A 1 105 ? -8.391 -6.221 12.273 1.00 83.56 105 LEU A O 1
ATOM 745 N N . GLN A 1 106 ? -6.165 -6.299 12.656 1.00 84.75 106 GLN A N 1
ATOM 746 C CA . GLN A 1 106 ? -5.773 -5.162 11.812 1.00 84.75 106 GLN A CA 1
ATOM 747 C C . GLN A 1 106 ? -6.446 -3.857 12.273 1.00 84.75 106 GLN A C 1
ATOM 749 O O . GLN A 1 106 ? -6.978 -3.103 11.464 1.00 84.75 106 GLN A O 1
ATOM 754 N N . LEU A 1 107 ? -6.467 -3.652 13.593 1.00 84.69 107 LEU A N 1
ATOM 755 C CA . LEU A 1 107 ? -7.054 -2.501 14.278 1.00 84.69 107 LEU A CA 1
ATOM 756 C C . LEU A 1 107 ? -6.126 -2.033 15.407 1.00 84.69 107 LEU A C 1
ATOM 758 O O . LEU A 1 107 ? -5.350 -2.834 15.949 1.00 84.69 107 LEU A O 1
ATOM 762 N N . ASP A 1 108 ? -6.266 -0.766 15.786 1.00 84.56 108 ASP A N 1
ATOM 763 C CA . ASP A 1 108 ? -5.581 -0.132 16.913 1.00 84.56 108 ASP A CA 1
ATOM 764 C C . ASP A 1 108 ? -6.441 -0.134 18.186 1.00 84.56 108 ASP A C 1
ATOM 766 O O . ASP A 1 108 ? -7.662 -0.318 18.151 1.00 84.56 108 ASP A O 1
ATOM 770 N N . ILE A 1 109 ? -5.821 0.064 19.355 1.00 86.00 109 ILE A N 1
ATOM 771 C CA . ILE A 1 109 ? -6.563 0.149 20.620 1.00 86.00 109 ILE A CA 1
ATOM 772 C C . ILE A 1 109 ? -7.483 1.376 20.593 1.00 86.00 109 ILE A C 1
ATOM 774 O O . ILE A 1 109 ? -7.042 2.514 20.443 1.00 86.00 109 ILE A O 1
ATOM 778 N N . GLY A 1 110 ? -8.772 1.143 20.842 1.00 89.88 110 GLY A N 1
ATOM 779 C CA . GLY A 1 110 ? -9.818 2.162 20.794 1.00 89.88 110 GLY A CA 1
ATOM 780 C C . GLY A 1 110 ? -10.552 2.255 19.457 1.00 89.88 110 GLY A C 1
ATOM 781 O O . GLY A 1 110 ? -11.555 2.971 19.396 1.00 89.88 110 GLY A O 1
ATOM 782 N N . ASP A 1 111 ? -10.117 1.524 18.427 1.00 93.69 111 ASP A N 1
ATOM 783 C CA . ASP A 1 111 ? -10.869 1.428 17.178 1.00 93.69 111 ASP A CA 1
ATOM 784 C C . ASP A 1 111 ? -12.238 0.774 17.400 1.00 93.69 111 ASP A C 1
ATOM 786 O O . ASP A 1 111 ? -12.367 -0.121 18.246 1.00 93.69 111 ASP A O 1
ATOM 790 N N . PRO A 1 112 ? -13.269 1.195 16.640 1.00 96.00 112 PRO A N 1
ATOM 791 C CA . PRO A 1 112 ? -14.571 0.553 16.680 1.00 96.00 112 PRO A CA 1
ATOM 792 C C . PRO A 1 112 ? -14.471 -0.880 16.156 1.00 96.00 112 PRO A C 1
ATOM 794 O O . PRO A 1 112 ? -13.845 -1.148 15.129 1.00 96.00 112 PRO A O 1
ATOM 797 N N . CYS A 1 113 ? -15.140 -1.797 16.840 1.00 96.50 113 CYS A N 1
ATOM 798 C CA . CYS A 1 113 ? -15.239 -3.195 16.440 1.00 96.50 113 CYS A CA 1
ATOM 799 C C . CYS A 1 113 ? -16.654 -3.725 16.732 1.00 96.50 113 CYS A C 1
ATOM 801 O O . CYS A 1 113 ? -17.538 -2.945 17.068 1.00 96.50 113 CYS A O 1
ATOM 803 N N . ASP A 1 114 ? -16.888 -5.019 16.517 1.00 95.25 114 ASP A N 1
ATOM 804 C CA . ASP A 1 114 ? -18.136 -5.715 16.860 1.00 95.25 114 ASP A CA 1
ATOM 805 C C . ASP A 1 114 ? -17.743 -6.963 17.664 1.00 95.25 114 ASP A C 1
ATOM 807 O O . ASP A 1 114 ? -16.975 -7.799 17.168 1.00 95.25 114 ASP A O 1
ATOM 811 N N . ASP A 1 115 ? -18.173 -7.048 18.927 1.00 95.31 115 ASP A N 1
ATOM 812 C CA . ASP A 1 115 ? -17.868 -8.190 19.801 1.00 95.31 115 ASP A CA 1
ATOM 813 C C . ASP A 1 115 ? -18.842 -9.370 19.608 1.00 95.31 115 ASP A C 1
ATOM 815 O O . ASP A 1 115 ? -18.614 -10.468 20.134 1.00 95.31 115 ASP A O 1
ATOM 819 N N . GLY A 1 116 ? -19.873 -9.176 18.780 1.00 95.81 116 GLY A N 1
ATOM 820 C CA . GLY A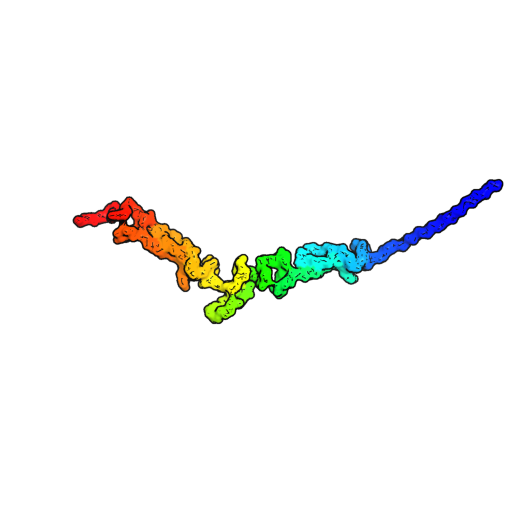 1 116 ? -20.916 -10.141 18.464 1.00 95.81 116 GLY A CA 1
ATOM 821 C C . GLY A 1 116 ? -21.948 -10.348 19.574 1.00 95.81 116 GLY A C 1
ATOM 822 O O . GLY A 1 116 ? -22.820 -11.209 19.410 1.00 95.81 116 GLY A O 1
ATOM 823 N N . ASP A 1 117 ? -21.861 -9.612 20.684 1.00 95.94 117 ASP A N 1
ATOM 824 C CA . ASP A 1 117 ? -22.823 -9.646 21.778 1.00 95.94 117 ASP A CA 1
ATOM 825 C C . ASP A 1 117 ? -23.884 -8.542 21.573 1.00 95.94 117 ASP A C 1
ATOM 827 O O . ASP A 1 117 ? -23.585 -7.354 21.615 1.00 95.94 117 ASP A O 1
ATOM 831 N N . PRO A 1 118 ? -25.164 -8.886 21.342 1.00 95.75 118 PRO A N 1
ATOM 832 C CA . PRO A 1 118 ? -26.209 -7.877 21.172 1.00 95.75 118 PRO A CA 1
ATOM 833 C C . PRO A 1 118 ? -26.494 -7.067 22.449 1.00 95.75 118 PRO A C 1
ATOM 835 O O . PRO A 1 118 ? -27.173 -6.042 22.369 1.00 95.75 118 PRO A O 1
ATOM 838 N N . CYS A 1 119 ? -26.028 -7.522 23.618 1.00 96.12 119 CYS A N 1
ATOM 839 C CA . CYS A 1 119 ? -26.218 -6.839 24.895 1.00 96.12 119 CYS A CA 1
ATOM 840 C C . CYS A 1 119 ? -25.231 -5.684 25.132 1.00 96.12 119 CYS A C 1
ATOM 842 O O . CYS A 1 119 ? -25.407 -4.911 26.084 1.00 96.12 119 CYS A O 1
ATOM 844 N N . THR A 1 120 ? -24.183 -5.566 24.321 1.00 96.62 120 THR A N 1
ATOM 845 C CA . THR A 1 120 ? -23.163 -4.524 24.431 1.00 96.62 120 THR A CA 1
ATOM 846 C C . THR A 1 120 ? -23.353 -3.446 23.365 1.00 96.62 120 THR A C 1
ATOM 848 O O . THR A 1 120 ? -23.925 -3.655 22.297 1.00 96.62 120 THR A O 1
ATOM 851 N N . ILE A 1 121 ? -22.945 -2.220 23.704 1.00 96.06 121 ILE A N 1
ATOM 852 C CA . ILE A 1 121 ? -22.913 -1.087 22.775 1.00 96.06 121 ILE A CA 1
ATOM 853 C C . ILE A 1 121 ? -21.562 -0.378 22.818 1.00 96.06 121 ILE A C 1
ATOM 855 O O . ILE A 1 121 ? -20.877 -0.364 23.846 1.00 96.06 121 ILE A O 1
ATOM 859 N N . ASN A 1 122 ? -21.261 0.349 21.736 1.00 96.31 122 ASN A N 1
ATOM 860 C CA . ASN A 1 122 ? -20.025 1.118 21.559 1.00 96.31 122 ASN A CA 1
ATOM 861 C C . ASN A 1 122 ? -18.771 0.247 21.714 1.00 96.31 122 ASN A C 1
ATOM 863 O O . ASN A 1 122 ? -17.867 0.593 22.478 1.00 96.31 122 ASN A O 1
ATOM 867 N N . ASP A 1 123 ? -18.740 -0.882 21.013 1.00 98.06 123 ASP A N 1
ATOM 868 C CA . ASP A 1 123 ? -17.648 -1.837 21.127 1.00 98.06 123 ASP A CA 1
ATOM 869 C C . ASP A 1 123 ? -16.353 -1.257 20.569 1.00 98.06 123 ASP A C 1
ATOM 871 O O . ASP A 1 123 ? -16.311 -0.647 19.494 1.00 98.06 123 ASP A O 1
ATOM 875 N N . VAL A 1 124 ? -15.283 -1.449 21.335 1.00 97.50 124 VAL A N 1
ATOM 876 C CA . VAL A 1 124 ? -13.953 -0.945 21.008 1.00 97.50 124 VAL A CA 1
ATOM 877 C C . VAL A 1 124 ? -12.891 -2.001 21.263 1.00 97.50 124 VAL A C 1
ATOM 879 O O . VAL A 1 124 ? -13.018 -2.854 22.150 1.00 97.50 124 VAL A O 1
ATOM 882 N N . VAL A 1 125 ? -11.811 -1.930 20.488 1.00 96.00 125 VAL A N 1
ATOM 883 C CA . VAL A 1 125 ? -10.642 -2.785 20.680 1.00 96.00 125 VAL A CA 1
ATOM 884 C C . VAL A 1 125 ? -9.954 -2.405 21.987 1.00 96.00 125 VAL A C 1
ATOM 886 O O . VAL A 1 125 ? -9.528 -1.268 22.195 1.00 96.00 125 VAL A O 1
ATOM 889 N N . GLN A 1 126 ? -9.846 -3.365 22.897 1.00 94.69 126 GLN A N 1
ATOM 890 C CA . GLN A 1 126 ? -9.188 -3.182 24.185 1.00 94.69 126 GLN A CA 1
ATOM 891 C C . GLN A 1 126 ? -7.676 -3.420 24.101 1.00 94.69 126 GLN A C 1
ATOM 893 O O . GLN A 1 126 ? -7.167 -4.021 23.162 1.00 94.69 126 GLN A O 1
ATOM 898 N N . ALA A 1 127 ? -6.951 -3.045 25.160 1.00 90.38 127 ALA A N 1
ATOM 899 C CA . ALA A 1 127 ? -5.497 -3.229 25.266 1.00 90.38 127 ALA A CA 1
ATOM 900 C C . ALA A 1 127 ? -5.017 -4.695 25.205 1.00 90.38 127 ALA A C 1
ATOM 902 O O . ALA A 1 127 ? -3.824 -4.952 25.079 1.00 90.38 127 ALA A O 1
ATOM 903 N N . ASN A 1 128 ? -5.926 -5.662 25.345 1.00 92.38 128 ASN A N 1
ATOM 904 C CA . ASN A 1 128 ? -5.646 -7.089 25.181 1.00 92.38 128 ASN A CA 1
ATOM 905 C C . ASN A 1 128 ? -6.086 -7.637 23.811 1.00 92.38 128 ASN A C 1
ATOM 907 O O . ASN A 1 128 ? -6.112 -8.855 23.645 1.00 92.38 128 ASN A O 1
ATOM 911 N N . CYS A 1 129 ? -6.448 -6.766 22.868 1.00 92.12 129 CYS A N 1
ATOM 912 C CA . CYS A 1 129 ? -6.934 -7.114 21.536 1.00 92.12 129 CYS A CA 1
ATOM 913 C C . CYS A 1 129 ? -8.228 -7.924 21.492 1.00 92.12 129 CYS A C 1
ATOM 915 O O . CYS A 1 129 ? -8.495 -8.614 20.511 1.00 92.12 129 CYS A O 1
ATOM 917 N N . ASN A 1 130 ? -9.053 -7.814 22.531 1.00 95.69 130 ASN A N 1
ATOM 918 C CA . ASN A 1 130 ? -10.445 -8.229 22.453 1.00 95.69 130 ASN A CA 1
ATOM 919 C C . ASN A 1 130 ? -11.306 -7.043 22.024 1.00 95.69 130 ASN A C 1
ATOM 921 O O . ASN A 1 130 ? -11.076 -5.918 22.469 1.00 95.69 130 ASN A O 1
ATOM 925 N N . CYS A 1 131 ? -12.331 -7.318 21.227 1.00 97.06 131 CYS A N 1
ATOM 926 C CA . CYS A 1 131 ? -13.443 -6.397 21.085 1.00 97.06 131 CYS A CA 1
ATOM 927 C C . CYS A 1 131 ? -14.369 -6.557 22.293 1.00 97.06 131 CYS A C 1
ATOM 929 O O . CYS A 1 131 ? -14.681 -7.691 22.661 1.00 97.06 131 CYS A O 1
ATOM 931 N N . ALA A 1 132 ? -14.756 -5.459 22.939 1.00 97.50 132 ALA A N 1
ATOM 932 C CA . ALA A 1 132 ? -15.905 -5.484 23.839 1.00 97.50 132 ALA A CA 1
ATOM 933 C C . ALA A 1 132 ? -16.584 -4.120 23.914 1.00 97.50 132 ALA A C 1
ATOM 935 O O . ALA A 1 132 ? -15.908 -3.088 23.830 1.00 97.50 132 ALA A O 1
ATOM 936 N N . GLY A 1 133 ? -17.890 -4.129 24.159 1.00 96.31 133 GLY A N 1
ATOM 937 C CA . GLY A 1 133 ? -18.661 -2.930 24.464 1.00 96.31 133 GLY A CA 1
ATOM 938 C C . GLY A 1 133 ? -19.058 -2.773 25.926 1.00 96.31 133 GLY A C 1
ATOM 939 O O . GLY A 1 133 ? -18.562 -3.429 26.847 1.00 96.31 133 GLY A O 1
ATOM 940 N N . THR A 1 134 ? -19.966 -1.826 26.142 1.00 95.62 134 THR A N 1
ATOM 941 C CA . THR A 1 134 ? -20.582 -1.553 27.442 1.00 95.62 134 THR A CA 1
ATOM 942 C C . THR A 1 134 ? -21.933 -2.243 27.508 1.00 95.62 134 THR A C 1
ATOM 944 O O . THR A 1 134 ? -22.766 -2.006 26.637 1.00 95.62 134 THR A O 1
ATOM 947 N N . LEU A 1 135 ? -22.155 -3.056 28.545 1.00 95.62 135 LEU A N 1
ATOM 948 C CA . LEU A 1 135 ? -23.455 -3.675 28.803 1.00 95.62 135 LEU A CA 1
ATOM 949 C C . LEU A 1 135 ? -24.530 -2.596 28.940 1.00 95.62 135 LEU A C 1
ATOM 951 O O . LEU A 1 135 ? -24.375 -1.662 29.733 1.00 95.62 135 LEU A O 1
ATOM 955 N N . GLN A 1 136 ? -25.617 -2.767 28.201 1.00 95.69 136 GLN A N 1
ATOM 956 C CA . GLN A 1 136 ? -26.759 -1.874 28.232 1.00 95.69 136 GLN A CA 1
ATOM 957 C C . GLN A 1 136 ? -27.936 -2.578 28.926 1.00 95.69 136 GLN A C 1
ATOM 959 O O . GLN A 1 136 ? -28.524 -3.504 28.377 1.00 95.69 136 GLN A O 1
ATOM 964 N N . ASP A 1 137 ? -28.235 -2.144 30.151 1.00 93.69 137 ASP A N 1
ATOM 965 C CA . ASP A 1 137 ? -29.335 -2.614 31.008 1.00 93.69 137 ASP A CA 1
ATOM 966 C C . ASP A 1 137 ? -29.940 -1.379 31.702 1.00 93.69 137 ASP A C 1
ATOM 968 O O . ASP A 1 137 ? -29.320 -0.753 32.573 1.00 93.69 137 ASP A O 1
ATOM 972 N N . SER A 1 138 ? -31.101 -0.949 31.216 1.00 94.31 138 SER A N 1
ATOM 973 C CA . SER A 1 138 ? -31.736 0.319 31.565 1.00 94.31 138 SER A CA 1
ATOM 974 C C . SER A 1 138 ? -32.444 0.293 32.915 1.00 94.31 138 SER A C 1
ATOM 976 O O . SER A 1 138 ? -32.539 1.346 33.560 1.00 94.31 138 SER A O 1
ATOM 978 N N . ASP A 1 139 ? -32.959 -0.858 33.347 1.00 91.69 139 ASP A N 1
ATOM 979 C CA . ASP A 1 139 ? -33.736 -0.983 34.582 1.00 91.69 139 ASP A CA 1
ATOM 980 C C . ASP A 1 139 ? -33.030 -1.787 35.690 1.00 91.69 139 ASP A C 1
ATOM 982 O O . ASP A 1 139 ? -33.429 -1.705 36.859 1.00 91.69 139 ASP A O 1
ATOM 986 N N . GLY A 1 140 ? -31.899 -2.419 35.365 1.00 92.12 140 GLY A N 1
ATOM 987 C CA . GLY A 1 140 ? -30.988 -3.060 36.303 1.00 92.12 140 GLY A CA 1
ATOM 988 C C . GLY A 1 140 ? -31.501 -4.392 36.838 1.00 92.12 140 GLY A C 1
ATOM 989 O O . GLY A 1 140 ? -31.100 -4.785 37.943 1.00 92.12 140 GLY A O 1
ATOM 990 N N . ASP A 1 141 ? -32.420 -5.051 36.130 1.00 89.69 141 ASP A N 1
ATOM 991 C CA . ASP A 1 141 ? -33.018 -6.314 36.563 1.00 89.69 141 ASP A CA 1
ATOM 992 C C . ASP A 1 141 ? -32.127 -7.546 36.279 1.00 89.69 141 ASP A C 1
ATOM 994 O O . ASP A 1 141 ? -32.356 -8.628 36.837 1.00 89.69 141 ASP A O 1
ATOM 998 N N . GLY A 1 142 ? -31.046 -7.349 35.512 1.00 89.75 142 GLY A N 1
ATOM 999 C CA . GLY A 1 142 ? -30.063 -8.365 35.148 1.00 89.75 142 GLY A CA 1
ATOM 1000 C C . GLY A 1 142 ? -30.243 -8.956 33.748 1.00 89.75 142 GLY A C 1
ATOM 1001 O O . GLY A 1 142 ? -29.458 -9.840 33.383 1.00 89.75 142 GLY A O 1
ATOM 1002 N N . VAL A 1 143 ? -31.230 -8.494 32.977 1.00 91.81 143 VAL A N 1
ATOM 1003 C CA . VAL A 1 143 ? -31.397 -8.779 31.548 1.00 91.81 143 VAL A CA 1
ATOM 1004 C C . VAL A 1 143 ? -31.033 -7.530 30.748 1.00 91.81 143 VAL A C 1
ATOM 1006 O O . VAL A 1 143 ? -31.351 -6.412 31.125 1.00 91.81 143 VAL A O 1
ATOM 1009 N N . CYS A 1 144 ? -30.283 -7.701 29.660 1.00 94.69 144 CYS A N 1
ATOM 1010 C CA . CYS A 1 144 ? -29.860 -6.562 28.852 1.00 94.69 144 CYS A CA 1
ATOM 1011 C C . CYS A 1 144 ? -31.025 -6.019 28.012 1.00 94.69 144 CYS A C 1
ATOM 1013 O O . CYS A 1 144 ? -31.883 -6.787 27.584 1.00 94.69 144 CYS A O 1
ATOM 1015 N N . ASP A 1 145 ? -30.991 -4.732 27.663 1.00 93.25 145 ASP A N 1
ATOM 1016 C CA . ASP A 1 145 ? -32.053 -4.050 26.903 1.00 93.25 145 ASP A CA 1
ATOM 1017 C C . ASP A 1 145 ? -32.409 -4.750 25.576 1.00 93.25 145 ASP A C 1
ATOM 1019 O O . ASP A 1 145 ? -33.527 -4.622 25.078 1.00 93.25 145 ASP A O 1
ATOM 1023 N N . ALA A 1 146 ? -31.452 -5.451 24.960 1.00 93.56 146 ALA A N 1
ATOM 1024 C CA . ALA A 1 146 ? -31.663 -6.170 23.705 1.00 93.56 146 ALA A CA 1
ATOM 1025 C C . ALA A 1 146 ? -32.496 -7.456 23.871 1.00 93.56 146 ALA A C 1
ATOM 1027 O O . ALA A 1 146 ? -33.209 -7.839 22.939 1.00 93.56 146 ALA A O 1
ATOM 1028 N N . ASP A 1 147 ? -32.416 -8.088 25.044 1.00 92.56 147 ASP A N 1
ATOM 1029 C CA . ASP A 1 147 ? -33.124 -9.325 25.393 1.00 92.56 147 ASP A CA 1
ATOM 1030 C C . ASP A 1 147 ? -34.316 -9.079 26.341 1.00 92.56 147 ASP A C 1
ATOM 1032 O O . ASP A 1 147 ? -35.126 -9.985 26.553 1.00 92.56 147 ASP A O 1
ATOM 1036 N N . ASP A 1 148 ? -34.442 -7.862 26.874 1.00 91.56 148 ASP A N 1
ATOM 1037 C CA . ASP A 1 148 ? -35.487 -7.426 27.797 1.00 91.56 148 ASP A CA 1
ATOM 1038 C C . ASP A 1 148 ? -36.848 -7.259 27.085 1.00 91.56 148 ASP A C 1
ATOM 1040 O O . ASP A 1 148 ? -37.030 -6.503 26.120 1.00 91.56 148 ASP A O 1
ATOM 1044 N N . LEU A 1 149 ? -37.844 -8.001 27.568 1.00 92.31 149 LEU A N 1
ATOM 1045 C CA . LEU A 1 149 ? -39.227 -7.968 27.102 1.00 92.31 149 LEU A CA 1
ATOM 1046 C C . LEU A 1 149 ? -40.064 -6.916 27.851 1.00 92.31 149 LEU A C 1
ATOM 1048 O O . LEU A 1 149 ? -41.177 -6.591 27.410 1.00 92.31 149 LEU A O 1
ATOM 1052 N N . CYS A 1 150 ? -39.566 -6.410 28.979 1.00 91.19 150 CYS A N 1
ATOM 1053 C CA . CYS A 1 150 ? -40.226 -5.526 29.932 1.00 91.19 150 CYS A CA 1
ATOM 1054 C C . CYS A 1 150 ? -39.321 -4.340 30.360 1.00 91.19 150 CYS A C 1
ATOM 1056 O O . CYS A 1 150 ? -38.876 -4.325 31.495 1.00 91.19 150 CYS A O 1
ATOM 1058 N N . PRO A 1 151 ? -39.238 -3.240 29.573 1.00 85.69 151 PRO A N 1
ATOM 1059 C CA . PRO A 1 151 ? -38.256 -2.136 29.724 1.00 85.69 151 PRO A CA 1
ATOM 1060 C C . PRO A 1 151 ? -38.241 -1.291 31.019 1.00 85.69 151 PRO A C 1
ATOM 1062 O O . PRO A 1 151 ? -37.748 -0.160 31.025 1.00 85.69 151 PRO A O 1
ATOM 1065 N N . GLY A 1 152 ? -38.915 -1.712 32.080 1.00 85.50 152 GLY A N 1
ATOM 1066 C CA . GLY A 1 152 ? -38.985 -0.982 33.342 1.00 85.50 152 GLY A CA 1
ATOM 1067 C C . GLY A 1 152 ? -39.445 -1.854 34.501 1.00 85.50 152 GLY A C 1
ATOM 1068 O O . GLY A 1 152 ? -40.056 -1.339 35.447 1.00 85.50 152 GLY A O 1
ATOM 1069 N N . GLY A 1 153 ? -39.244 -3.163 34.401 1.00 84.19 153 GLY A N 1
ATOM 1070 C CA . GLY A 1 153 ? -39.526 -4.082 35.479 1.00 84.19 153 GLY A CA 1
ATOM 1071 C C . GLY A 1 153 ? -39.148 -5.525 35.152 1.00 84.19 153 GLY A C 1
ATOM 1072 O O . GLY A 1 153 ? -38.912 -5.865 34.005 1.00 84.19 153 GLY A O 1
ATOM 1073 N N .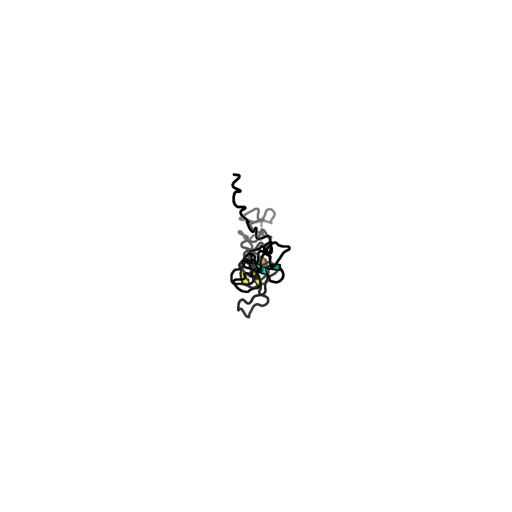 PRO A 1 154 ? -39.209 -6.400 36.166 1.00 85.44 154 PRO A N 1
ATOM 1074 C CA . PRO A 1 154 ? -38.683 -7.752 36.073 1.00 85.44 154 PRO A CA 1
ATOM 1075 C C . PRO A 1 154 ? -39.253 -8.574 34.912 1.00 85.44 154 PRO A C 1
ATOM 1077 O O . PRO A 1 154 ? -40.471 -8.577 34.685 1.00 85.44 154 PRO A O 1
ATOM 1080 N N . GLU A 1 155 ? -38.392 -9.376 34.286 1.00 86.19 155 GLU A N 1
ATOM 1081 C CA . GLU A 1 155 ? -38.775 -10.284 33.201 1.00 86.19 155 GLU A CA 1
ATOM 1082 C C . GLU A 1 155 ? -39.965 -11.211 33.539 1.00 86.19 155 GLU A C 1
ATOM 1084 O O . GLU A 1 155 ? -40.068 -11.732 34.664 1.00 86.19 155 GLU A O 1
ATOM 1089 N N . PRO A 1 156 ? -40.858 -11.521 32.575 1.00 83.38 156 PRO A N 1
ATOM 1090 C CA . PRO A 1 156 ? -41.999 -12.396 32.797 1.00 83.38 156 PRO A CA 1
ATOM 1091 C C . PRO A 1 156 ? -41.599 -13.762 33.373 1.00 83.38 156 PRO A C 1
ATOM 1093 O O . PRO A 1 156 ? -40.954 -14.585 32.728 1.00 83.38 156 PRO A O 1
ATOM 1096 N N . GLY A 1 157 ? -42.068 -14.043 34.591 1.00 77.00 157 GLY A N 1
ATOM 1097 C CA . GLY A 1 157 ? -41.774 -15.290 35.305 1.00 77.00 157 GLY A CA 1
ATOM 1098 C C . GLY A 1 157 ? -40.820 -15.133 36.490 1.00 77.00 157 GLY A C 1
ATOM 1099 O O . GLY A 1 157 ? -40.607 -16.111 37.213 1.00 77.00 157 GLY A O 1
ATOM 1100 N N . THR A 1 158 ? -40.303 -13.930 36.747 1.00 79.94 158 THR A N 1
ATOM 1101 C CA . THR A 1 158 ? -39.618 -13.608 38.006 1.00 79.94 158 THR A CA 1
ATOM 1102 C C . THR A 1 158 ? -40.593 -13.614 39.201 1.00 79.94 158 THR A C 1
ATOM 1104 O O . THR A 1 158 ? -41.750 -13.199 39.072 1.00 79.94 158 THR A O 1
ATOM 1107 N N . PRO A 1 159 ? -40.179 -14.120 40.382 1.00 68.19 159 PRO A N 1
ATOM 1108 C CA . PRO A 1 159 ? -41.013 -14.093 41.580 1.00 68.19 159 PRO A CA 1
ATOM 1109 C C . PRO A 1 159 ? -41.247 -12.657 42.053 1.00 68.19 159 PRO A C 1
ATOM 1111 O O . PRO A 1 159 ? -40.295 -11.928 42.318 1.00 68.19 159 PRO A O 1
ATOM 1114 N N . CYS A 1 160 ? -42.510 -12.279 42.224 1.00 68.50 160 CYS A N 1
ATOM 1115 C CA . CYS A 1 160 ? -42.889 -11.099 42.987 1.00 68.50 160 CYS A CA 1
ATOM 1116 C C . CYS A 1 160 ? -43.101 -11.482 44.462 1.00 68.50 160 CYS A C 1
ATOM 1118 O O . CYS A 1 160 ? -43.777 -12.474 44.749 1.00 68.50 160 CYS A O 1
ATOM 1120 N N . ASP A 1 161 ? -42.486 -10.722 45.373 1.00 66.00 161 ASP A N 1
ATOM 1121 C CA . ASP A 1 161 ? -42.790 -10.730 46.816 1.00 66.00 161 ASP A CA 1
ATOM 1122 C C . ASP A 1 161 ? -43.998 -9.822 47.099 1.00 66.00 161 ASP A C 1
ATOM 1124 O O . ASP A 1 161 ? -43.962 -8.646 46.660 1.00 66.00 161 ASP A O 1
#

pLDDT: mean 88.38, std 10.42, range [48.88, 98.31]

Nearest PDB structures (foldseek):
  4ufq-assembly2_A  TM=1.791E-01  e=7.136E+00  Streptomyces koganeiensis

Solvent-accessible surface area (backbone atoms only — not comparable to full-atom values): 10244 Å² total; per-residue (Å²): 138,86,83,79,75,84,82,79,82,76,83,72,83,79,74,72,84,84,43,79,26,67,92,74,73,36,41,68,67,39,79,52,77,59,82,54,83,45,39,47,83,21,20,25,38,96,85,62,46,52,46,47,46,77,42,48,91,66,71,71,83,55,28,60,83,76,50,88,27,94,78,49,55,52,63,73,35,79,49,79,71,84,54,89,90,61,84,86,23,23,16,34,96,84,50,45,53,48,60,50,77,22,68,91,75,69,37,42,68,64,37,80,49,77,59,83,54,77,41,40,46,83,22,21,26,37,97,83,61,44,50,44,47,45,77,41,49,89,67,70,78,82,56,31,58,73,79,47,89,40,92,76,54,74,56,94,86,62,87,83,132

Mean predicted aligned error: 11.78 Å

Radius of gyration: 37.26 Å; Cα contacts (8 Å, |Δi|>4): 250; chains: 1; bounding box: 66×28×136 Å

Secondary structure (DSSP, 8-state):
---PPP-------------SBTTTTB-TT-B---S-TTEEEEEE-TTS-EEEEE--SS-SSS-TTT-SSTTSPPTTSB---S-TT--S-EE-TTS-EE--SBTTTTB-TT-B---S-TTEEEEEE-TTS-EEEEE--SS-SSS-TTT-SSTTSPPTTPPP-